Protein AF-A0AAW0H186-F1 (afdb_monomer)

Structure (mmCIF, N/CA/C/O backbone):
data_AF-A0AAW0H186-F1
#
_entry.id   AF-A0AAW0H186-F1
#
loop_
_atom_site.group_PDB
_atom_site.id
_atom_site.type_symbol
_atom_site.label_atom_id
_atom_site.label_alt_id
_atom_site.label_comp_id
_atom_site.label_asym_id
_atom_site.label_entity_id
_atom_site.label_seq_id
_atom_site.pdbx_PDB_ins_code
_atom_site.Cartn_x
_atom_site.Cartn_y
_atom_site.Cartn_z
_atom_site.occupancy
_atom_site.B_iso_or_equiv
_atom_site.auth_seq_id
_atom_site.auth_comp_id
_atom_site.auth_asym_id
_atom_site.auth_atom_id
_atom_site.pdbx_PDB_model_num
ATOM 1 N N . MET A 1 1 ? -5.594 -0.124 5.834 1.00 89.75 1 MET A N 1
ATOM 2 C CA . MET A 1 1 ? -4.448 0.801 5.864 1.00 89.75 1 MET A CA 1
ATOM 3 C C . MET A 1 1 ? -4.309 1.462 4.502 1.00 89.75 1 MET A C 1
ATOM 5 O O . MET A 1 1 ? -4.526 0.797 3.496 1.00 89.75 1 MET 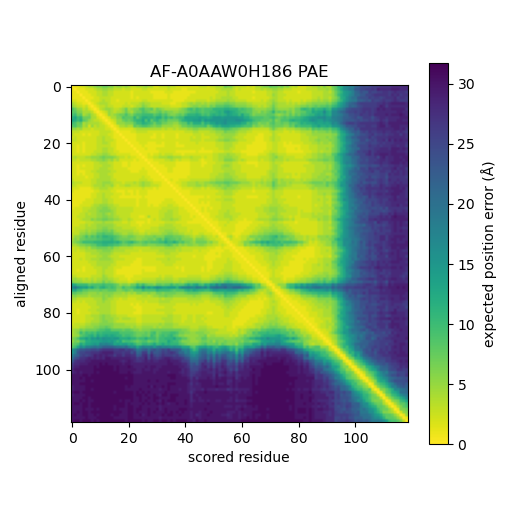A O 1
ATOM 9 N N . MET A 1 2 ? -4.008 2.760 4.478 1.00 95.12 2 MET A N 1
ATOM 10 C CA . MET A 1 2 ? -3.740 3.508 3.247 1.00 95.12 2 MET A CA 1
ATOM 11 C C . MET A 1 2 ? -2.305 4.019 3.293 1.00 95.12 2 MET A C 1
ATOM 13 O O . MET A 1 2 ? -1.923 4.660 4.271 1.00 95.12 2 MET A O 1
ATOM 17 N N . VAL A 1 3 ? -1.531 3.723 2.253 1.00 96.56 3 VAL A N 1
ATOM 18 C CA . VAL A 1 3 ? -0.146 4.176 2.096 1.00 96.56 3 VAL A CA 1
ATOM 19 C C . VAL A 1 3 ? -0.020 4.839 0.734 1.00 96.56 3 VAL A C 1
ATOM 21 O O . VAL A 1 3 ? -0.458 4.277 -0.269 1.00 96.56 3 VAL A O 1
ATOM 24 N N . TYR A 1 4 ? 0.578 6.026 0.713 1.00 96.81 4 TYR A N 1
ATOM 25 C CA . TYR A 1 4 ? 0.856 6.781 -0.501 1.00 96.81 4 TYR A CA 1
ATOM 26 C C . TYR A 1 4 ? 2.363 6.890 -0.669 1.00 96.81 4 TYR A C 1
ATOM 28 O O . TYR A 1 4 ? 3.057 7.337 0.245 1.00 96.81 4 TYR A O 1
ATOM 36 N N . VAL A 1 5 ? 2.866 6.475 -1.827 1.00 96.44 5 VAL A N 1
ATOM 37 C CA . VAL A 1 5 ? 4.297 6.508 -2.136 1.00 96.44 5 VAL A CA 1
ATOM 38 C C . VAL A 1 5 ? 4.531 7.438 -3.316 1.00 96.44 5 VAL A C 1
ATOM 40 O O . VAL A 1 5 ? 3.892 7.299 -4.357 1.00 96.44 5 VAL A O 1
ATOM 43 N N . SER A 1 6 ? 5.451 8.388 -3.156 1.00 95.25 6 SER A N 1
ATOM 44 C CA . SER A 1 6 ? 5.953 9.188 -4.274 1.00 95.25 6 SER A CA 1
ATOM 45 C C . SER A 1 6 ? 6.961 8.357 -5.072 1.00 95.25 6 SER A C 1
ATOM 47 O O . SER A 1 6 ? 7.852 7.765 -4.464 1.00 95.25 6 SER A O 1
ATOM 49 N N . PRO A 1 7 ? 6.881 8.327 -6.413 1.00 92.81 7 PRO A N 1
ATOM 50 C CA . PRO A 1 7 ? 7.787 7.541 -7.238 1.00 92.81 7 PRO A CA 1
ATOM 51 C C . PRO A 1 7 ? 9.183 8.160 -7.358 1.00 92.81 7 PRO A C 1
ATOM 53 O O . PRO A 1 7 ? 10.005 7.628 -8.089 1.00 92.81 7 PRO A O 1
ATOM 56 N N . ASN A 1 8 ? 9.472 9.292 -6.713 1.00 89.88 8 ASN A N 1
ATOM 57 C CA . ASN A 1 8 ? 10.748 9.979 -6.882 1.00 89.88 8 ASN A CA 1
ATOM 58 C C . ASN A 1 8 ? 11.907 9.194 -6.242 1.00 89.88 8 ASN A C 1
ATOM 60 O O . ASN A 1 8 ? 11.926 8.981 -5.029 1.00 89.88 8 ASN A O 1
ATOM 64 N N . ALA A 1 9 ? 12.891 8.816 -7.053 1.00 84.00 9 ALA A N 1
ATOM 65 C CA . ALA A 1 9 ? 14.125 8.185 -6.610 1.00 84.00 9 ALA A CA 1
ATOM 66 C C . ALA A 1 9 ? 15.235 9.230 -6.426 1.00 84.00 9 ALA A C 1
ATOM 68 O O . ALA A 1 9 ? 15.283 10.252 -7.108 1.00 84.00 9 ALA A O 1
ATOM 69 N N . GLN A 1 10 ? 16.192 8.950 -5.539 1.00 77.44 10 GLN A N 1
ATOM 70 C CA . GLN A 1 10 ? 17.374 9.807 -5.375 1.00 77.44 10 GLN A CA 1
ATOM 71 C C . GLN A 1 10 ? 18.401 9.637 -6.518 1.00 77.44 10 GLN A C 1
ATOM 73 O O . GLN A 1 10 ? 19.333 10.435 -6.638 1.00 77.44 10 GLN A O 1
ATOM 78 N N . ASP A 1 11 ? 18.246 8.613 -7.364 1.00 79.19 11 ASP A N 1
ATOM 79 C CA . ASP A 1 11 ? 19.141 8.344 -8.490 1.00 79.19 11 ASP A CA 1
ATOM 80 C C . ASP A 1 11 ? 18.937 9.348 -9.634 1.00 79.19 11 ASP A C 1
ATOM 82 O O . ASP A 1 11 ? 17.836 9.544 -10.140 1.00 79.19 11 ASP A O 1
ATOM 86 N N . ARG A 1 12 ? 20.033 9.957 -10.097 1.00 74.75 12 ARG A N 1
ATOM 87 C CA . ARG A 1 12 ? 20.019 10.889 -11.234 1.00 74.75 12 ARG A CA 1
ATOM 88 C C . ARG A 1 12 ? 19.827 10.193 -12.582 1.00 74.75 12 ARG A C 1
ATOM 90 O O . ARG A 1 12 ? 19.392 10.846 -13.524 1.00 74.75 12 ARG A O 1
ATOM 97 N N . ASN A 1 13 ? 20.184 8.912 -12.692 1.00 78.62 13 ASN A N 1
ATOM 98 C CA . ASN A 1 13 ? 20.082 8.161 -13.948 1.00 78.62 13 ASN A CA 1
ATOM 99 C C . ASN A 1 13 ? 18.714 7.497 -14.117 1.00 78.62 13 ASN A C 1
ATOM 101 O O . ASN A 1 13 ? 18.231 7.376 -15.240 1.00 78.62 13 ASN A O 1
ATOM 105 N N . ASN A 1 14 ? 18.099 7.075 -13.012 1.00 78.06 14 ASN A N 1
ATOM 106 C CA . ASN A 1 14 ? 16.726 6.597 -12.978 1.00 78.06 14 ASN A CA 1
ATOM 107 C C . ASN A 1 14 ? 15.956 7.319 -11.861 1.00 78.06 14 ASN A C 1
ATOM 109 O O . ASN A 1 14 ? 15.898 6.814 -10.741 1.00 78.06 14 ASN A O 1
ATOM 113 N N . PRO A 1 15 ? 15.371 8.495 -12.143 1.00 84.44 15 PRO A N 1
ATOM 114 C CA . PRO A 1 15 ? 14.724 9.313 -11.120 1.00 84.44 15 PRO A CA 1
ATOM 115 C C . PRO A 1 15 ? 13.370 8.760 -10.659 1.00 84.44 15 PRO A C 1
ATOM 117 O O . PRO A 1 15 ? 12.714 9.395 -9.836 1.00 84.44 15 PRO A O 1
ATOM 120 N N . TYR A 1 16 ? 12.936 7.602 -11.169 1.00 88.75 16 TYR A N 1
ATOM 121 C CA . TYR A 1 16 ? 11.632 7.034 -10.856 1.00 88.75 16 TYR A CA 1
ATOM 122 C C . TYR A 1 16 ? 11.722 5.586 -10.377 1.00 88.75 16 TYR A C 1
ATOM 124 O O . TYR A 1 16 ? 12.369 4.741 -10.995 1.00 88.75 16 TYR A O 1
ATOM 132 N N . ILE A 1 17 ? 11.012 5.317 -9.287 1.00 91.69 17 ILE A N 1
ATOM 133 C CA . ILE A 1 17 ? 10.684 3.984 -8.796 1.00 91.69 17 ILE A CA 1
ATOM 134 C C . ILE A 1 17 ? 9.450 3.504 -9.554 1.00 91.69 17 ILE A C 1
ATOM 136 O O . ILE A 1 17 ? 8.441 4.215 -9.630 1.00 91.69 17 ILE A O 1
ATOM 140 N N . PHE A 1 18 ? 9.508 2.300 -10.107 1.00 92.94 18 PHE A N 1
ATOM 141 C CA . PHE A 1 18 ? 8.354 1.666 -10.731 1.00 92.94 18 PHE A CA 1
ATOM 142 C C . PHE A 1 18 ? 7.445 1.040 -9.669 1.00 92.94 18 PHE A C 1
ATOM 144 O O . PHE A 1 18 ? 7.889 0.613 -8.606 1.00 92.94 18 PHE A O 1
ATOM 151 N N . SER A 1 19 ? 6.142 0.985 -9.940 1.00 95.06 19 SER A N 1
ATOM 152 C CA . SER A 1 19 ? 5.162 0.489 -8.969 1.00 95.06 19 SER A CA 1
ATOM 153 C C . SER A 1 19 ? 5.334 -0.992 -8.618 1.00 95.06 19 SER A C 1
ATOM 155 O O . SER A 1 19 ? 4.971 -1.391 -7.519 1.00 95.06 19 SER A O 1
ATOM 157 N N . ASP A 1 20 ? 5.883 -1.805 -9.520 1.00 94.69 20 ASP A N 1
ATOM 158 C CA . ASP A 1 20 ? 6.179 -3.227 -9.305 1.00 94.69 20 ASP A CA 1
ATOM 159 C C . ASP A 1 20 ? 7.486 -3.471 -8.540 1.00 94.69 20 ASP A C 1
ATOM 161 O O . ASP A 1 20 ? 7.723 -4.583 -8.080 1.00 94.69 20 ASP A O 1
ATOM 165 N N . GLU A 1 21 ? 8.316 -2.440 -8.370 1.00 95.06 21 GLU A N 1
ATOM 166 C CA . GLU A 1 21 ? 9.462 -2.491 -7.457 1.00 95.06 21 GLU A CA 1
ATOM 167 C C . GLU A 1 21 ? 9.019 -2.338 -5.997 1.00 95.06 21 GLU A C 1
ATOM 169 O O . GLU A 1 21 ? 9.842 -2.463 -5.097 1.00 95.06 21 GLU A O 1
ATOM 174 N N . LEU A 1 22 ? 7.737 -2.055 -5.745 1.00 96.44 22 LEU A N 1
ATOM 175 C CA . LEU A 1 22 ? 7.174 -1.833 -4.419 1.00 96.44 22 LEU A CA 1
ATOM 176 C C . LEU A 1 22 ? 6.124 -2.890 -4.088 1.00 96.44 22 LEU A C 1
ATOM 178 O O . LEU A 1 22 ? 5.150 -3.090 -4.815 1.00 96.44 22 LEU A O 1
ATOM 182 N N . ILE A 1 23 ? 6.307 -3.542 -2.945 1.00 97.19 23 ILE A N 1
ATOM 183 C CA . ILE A 1 23 ? 5.450 -4.624 -2.474 1.00 97.19 23 ILE A CA 1
ATOM 184 C C . ILE A 1 23 ? 5.084 -4.361 -1.016 1.00 97.19 23 ILE A C 1
ATOM 186 O O . ILE A 1 23 ? 5.957 -4.267 -0.157 1.00 97.19 23 ILE A O 1
ATOM 190 N N . LEU A 1 24 ? 3.791 -4.289 -0.711 1.00 97.88 24 LEU A N 1
ATOM 191 C CA . LEU A 1 24 ? 3.313 -4.158 0.660 1.00 97.88 24 LEU A CA 1
ATOM 192 C C . LEU A 1 24 ? 3.170 -5.540 1.308 1.00 97.88 24 LEU A C 1
ATOM 194 O O . LEU A 1 24 ? 2.462 -6.408 0.792 1.00 97.88 24 LEU A O 1
ATOM 198 N N . GLY A 1 25 ? 3.808 -5.716 2.462 1.00 96.81 25 GLY A N 1
ATOM 199 C CA . GLY A 1 25 ? 3.689 -6.892 3.316 1.00 96.81 25 GLY A CA 1
ATOM 200 C C . GLY A 1 25 ? 3.856 -8.201 2.542 1.00 96.81 25 GLY A C 1
ATOM 201 O O . GLY A 1 25 ? 4.874 -8.435 1.896 1.00 96.81 25 GLY A O 1
ATOM 202 N N . GLN A 1 26 ? 2.846 -9.065 2.581 1.00 95.56 26 GLN A N 1
ATOM 203 C CA . GLN A 1 26 ? 2.873 -10.411 1.990 1.00 95.56 26 GLN A CA 1
ATOM 204 C C . GLN A 1 26 ? 2.653 -10.450 0.464 1.00 95.56 26 GLN A C 1
ATOM 206 O O . GLN A 1 26 ? 1.950 -11.326 -0.036 1.00 95.56 26 GLN A O 1
ATOM 211 N N . GLY A 1 27 ? 3.247 -9.530 -0.299 1.00 95.56 27 GLY A N 1
ATOM 212 C CA . GLY A 1 27 ? 3.184 -9.586 -1.767 1.00 95.56 27 GLY A CA 1
ATOM 213 C C . GLY A 1 27 ? 2.144 -8.674 -2.417 1.00 95.56 27 GLY A C 1
ATOM 214 O O . GLY A 1 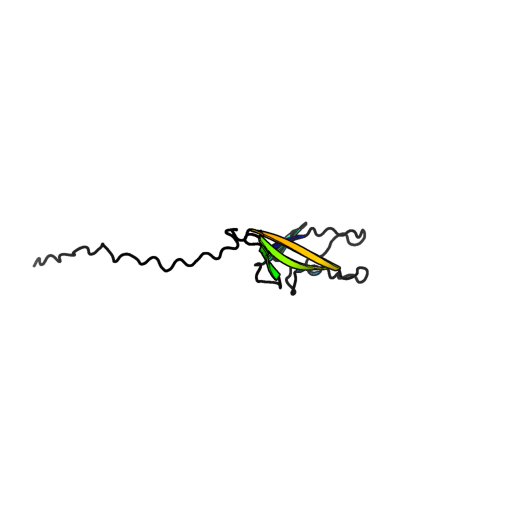27 ? 1.871 -8.829 -3.605 1.00 95.56 27 GLY A O 1
ATOM 215 N N . CYS A 1 28 ? 1.542 -7.741 -1.680 1.00 97.62 28 CYS A N 1
ATOM 216 C CA . CYS A 1 28 ? 0.465 -6.915 -2.215 1.00 97.62 28 CYS A CA 1
ATOM 217 C C . CYS A 1 28 ? 0.993 -5.764 -3.095 1.00 97.62 28 CYS A C 1
ATOM 219 O O . CYS A 1 28 ? 1.764 -4.935 -2.606 1.00 97.62 28 CYS A O 1
ATOM 221 N N . PRO A 1 29 ? 0.564 -5.660 -4.367 1.00 97.62 29 PRO A N 1
ATOM 222 C CA . PRO A 1 29 ? 0.993 -4.592 -5.269 1.00 97.62 29 PRO A CA 1
ATOM 223 C C . PRO A 1 29 ? 0.253 -3.273 -4.996 1.00 97.62 29 PRO A C 1
ATOM 225 O O . PRO A 1 29 ? -0.695 -3.224 -4.207 1.00 97.62 29 PRO A O 1
ATOM 228 N N . ALA A 1 30 ? 0.643 -2.198 -5.683 1.00 97.56 30 ALA A N 1
ATOM 229 C CA . ALA A 1 30 ? -0.113 -0.946 -5.669 1.00 97.56 30 ALA A CA 1
ATOM 230 C C . ALA A 1 30 ? -1.546 -1.168 -6.189 1.00 97.56 30 ALA A C 1
ATOM 232 O O . ALA A 1 30 ? -1.751 -1.808 -7.221 1.00 97.56 30 ALA A O 1
ATOM 233 N N . THR A 1 31 ? -2.544 -0.622 -5.494 1.00 97.75 31 THR A N 1
ATOM 234 C CA . THR A 1 31 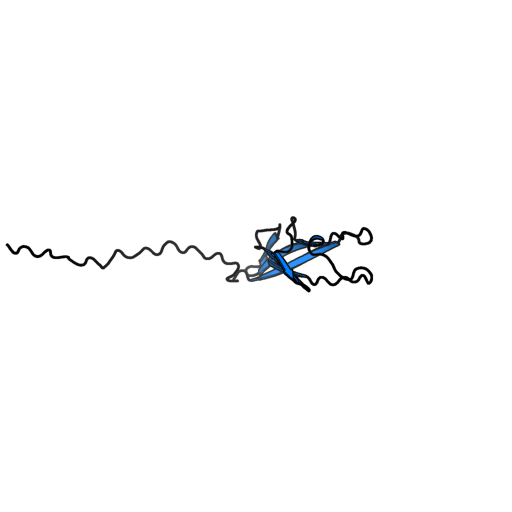? -3.954 -0.718 -5.899 1.00 97.75 31 THR A CA 1
ATOM 235 C C . THR A 1 31 ? -4.326 0.330 -6.938 1.00 97.75 31 THR A C 1
ATOM 237 O O . THR A 1 31 ? -5.199 0.086 -7.772 1.00 97.75 31 THR A O 1
ATOM 240 N N . LYS A 1 32 ? -3.671 1.497 -6.909 1.00 97.75 32 LYS A N 1
ATOM 241 C CA . LYS A 1 32 ? -3.786 2.528 -7.947 1.00 97.75 32 LYS A CA 1
ATOM 242 C C . LYS A 1 32 ? -2.423 3.123 -8.254 1.00 97.75 32 LYS A C 1
ATOM 244 O O . LYS A 1 32 ? -1.603 3.326 -7.363 1.00 97.75 32 LYS A O 1
ATOM 249 N N . ILE A 1 33 ? -2.210 3.417 -9.529 1.00 97.31 33 ILE A N 1
ATOM 250 C CA . ILE A 1 33 ? -0.966 3.973 -10.048 1.00 97.31 33 ILE A CA 1
ATOM 251 C C . ILE A 1 33 ? -1.311 5.298 -10.720 1.00 97.31 33 ILE A C 1
ATOM 253 O O . ILE A 1 33 ? -2.019 5.321 -11.726 1.00 97.31 33 ILE A O 1
ATOM 257 N N . HIS A 1 34 ? -0.810 6.393 -10.158 1.00 95.12 34 HIS A N 1
ATOM 258 C CA . HIS A 1 34 ? -0.882 7.736 -10.728 1.00 95.12 34 HIS A CA 1
ATOM 259 C C . HIS A 1 34 ? 0.513 8.181 -11.171 1.00 95.12 34 HIS A C 1
ATOM 261 O O . HIS A 1 34 ? 1.521 7.621 -10.745 1.00 95.12 34 HIS A O 1
ATOM 267 N N . THR A 1 35 ? 0.590 9.241 -11.977 1.00 90.38 35 THR A N 1
ATOM 268 C CA . THR A 1 35 ? 1.863 9.760 -12.514 1.00 90.38 35 THR A CA 1
ATOM 269 C C . THR A 1 35 ? 2.889 10.112 -11.430 1.00 90.38 35 THR A C 1
ATOM 271 O O . THR A 1 35 ? 4.086 9.959 -11.648 1.00 90.38 35 THR A O 1
ATOM 274 N N . TYR A 1 36 ? 2.436 10.577 -10.262 1.00 92.19 36 TYR A N 1
ATOM 275 C CA . TYR A 1 36 ? 3.305 11.046 -9.173 1.00 92.19 36 TYR A CA 1
ATOM 276 C C . TYR A 1 36 ? 2.991 10.399 -7.823 1.00 92.19 36 TYR A C 1
ATOM 278 O O . TYR A 1 36 ? 3.439 10.888 -6.788 1.00 92.19 36 TYR A O 1
ATOM 286 N N . GLN A 1 37 ? 2.198 9.327 -7.818 1.00 96.06 37 GLN A N 1
ATOM 287 C CA . GLN A 1 37 ? 1.761 8.686 -6.586 1.00 96.06 37 GLN A CA 1
ATOM 288 C C . GLN A 1 37 ? 1.320 7.251 -6.847 1.00 96.06 37 GLN A C 1
ATOM 290 O O . GLN A 1 37 ? 0.559 6.991 -7.777 1.00 96.06 37 GLN A O 1
ATOM 295 N N . TYR A 1 38 ? 1.734 6.336 -5.981 1.00 97.88 38 TYR A N 1
ATOM 296 C CA . TYR A 1 38 ? 1.193 4.985 -5.922 1.00 97.88 38 TYR A CA 1
ATOM 297 C C . TYR A 1 38 ? 0.396 4.816 -4.637 1.00 97.88 38 TYR A C 1
ATOM 299 O O . TYR A 1 38 ? 0.888 5.127 -3.548 1.00 97.88 38 TYR A O 1
ATOM 307 N N . ASP A 1 39 ? -0.824 4.311 -4.776 1.00 97.88 39 ASP A N 1
ATOM 308 C CA . ASP A 1 39 ? -1.726 4.078 -3.658 1.00 97.88 39 ASP A CA 1
ATOM 309 C C . ASP A 1 39 ? -1.694 2.592 -3.310 1.00 97.88 39 ASP A C 1
ATOM 311 O O . ASP A 1 39 ? -1.881 1.735 -4.176 1.00 97.88 39 ASP A O 1
ATOM 315 N N . PHE A 1 40 ? -1.520 2.282 -2.030 1.00 98.00 40 PHE A N 1
ATOM 316 C CA . PHE A 1 40 ? -1.718 0.947 -1.477 1.00 98.00 40 PHE A CA 1
ATOM 317 C C . PHE A 1 40 ? -2.868 1.028 -0.481 1.00 98.00 40 PHE A C 1
ATOM 319 O O . PHE A 1 40 ? -2.724 1.550 0.628 1.00 98.00 40 PHE A O 1
ATOM 326 N N . MET A 1 41 ? -4.035 0.550 -0.906 1.00 96.19 41 MET A N 1
ATOM 327 C CA . MET A 1 41 ? -5.275 0.625 -0.137 1.00 96.19 41 MET A CA 1
ATOM 328 C C . MET A 1 41 ? -5.789 -0.781 0.151 1.00 96.19 41 MET A C 1
ATOM 330 O O . MET A 1 41 ? -6.496 -1.359 -0.670 1.00 96.19 41 MET A O 1
ATOM 334 N N . TYR A 1 42 ? -5.460 -1.313 1.325 1.00 95.19 42 TYR A N 1
ATOM 335 C CA . TYR A 1 42 ? -5.854 -2.667 1.719 1.00 95.19 42 TYR A CA 1
ATOM 336 C C . TYR A 1 42 ? -6.583 -2.676 3.064 1.00 95.19 42 TYR A C 1
ATOM 338 O O . TYR A 1 42 ? -6.282 -1.839 3.926 1.00 95.19 42 TYR A O 1
ATOM 346 N N . PRO A 1 43 ? -7.533 -3.599 3.291 1.00 93.44 43 PRO A N 1
ATOM 347 C CA . PRO A 1 43 ? -8.066 -3.863 4.623 1.00 93.44 43 PRO A CA 1
ATOM 348 C C . PRO A 1 43 ? -6.941 -4.177 5.616 1.00 93.44 43 PRO A C 1
ATOM 350 O O . PRO A 1 43 ? -5.921 -4.750 5.253 1.00 93.44 43 PRO A O 1
ATOM 353 N N . VAL A 1 44 ? -7.105 -3.800 6.886 1.00 92.25 44 VAL A N 1
ATOM 354 C CA . VAL A 1 44 ? -6.090 -4.070 7.931 1.00 92.25 44 VAL A CA 1
ATOM 355 C C . VAL A 1 44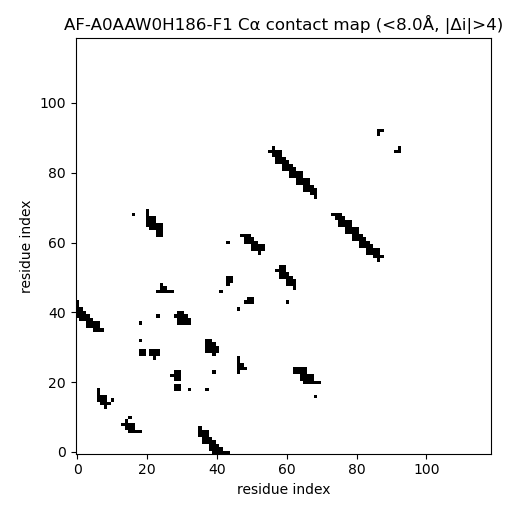 ? -5.970 -5.555 8.303 1.00 92.25 44 VAL A C 1
ATOM 357 O O . VAL A 1 44 ? -5.071 -5.918 9.049 1.00 92.25 44 VAL A O 1
ATOM 360 N N . SER A 1 45 ? -6.878 -6.394 7.801 1.00 91.94 45 SER A N 1
ATOM 361 C CA . SER A 1 45 ? -6.845 -7.856 7.896 1.00 91.94 45 SER A CA 1
ATOM 362 C C . SER A 1 45 ? -5.994 -8.521 6.813 1.00 91.94 45 SER A C 1
ATOM 364 O O . SER A 1 45 ? -5.718 -9.714 6.912 1.00 91.94 45 SER A O 1
ATOM 366 N N . ASP A 1 46 ? -5.599 -7.771 5.784 1.00 94.81 46 ASP A N 1
ATOM 367 C CA . ASP A 1 46 ? -5.038 -8.318 4.552 1.00 94.81 46 ASP A CA 1
ATOM 368 C C . ASP A 1 46 ? -3.544 -7.986 4.441 1.00 94.81 46 ASP A C 1
ATOM 370 O O . ASP A 1 46 ? -2.980 -7.247 5.251 1.00 94.81 46 ASP A O 1
ATOM 374 N N . CYS A 1 47 ? -2.881 -8.540 3.422 1.00 95.38 47 CYS A N 1
ATOM 375 C CA . CYS A 1 47 ? -1.486 -8.239 3.073 1.00 95.38 47 CYS A CA 1
ATOM 376 C C . CYS A 1 47 ? -0.463 -8.479 4.192 1.00 95.38 47 CYS A C 1
ATOM 378 O O . CYS A 1 47 ? 0.648 -7.960 4.132 1.00 95.38 47 CYS A O 1
ATOM 380 N N . GLY A 1 48 ? -0.809 -9.271 5.208 1.00 94.38 48 GLY A N 1
ATOM 381 C CA . GLY A 1 48 ? 0.045 -9.500 6.372 1.00 94.38 48 GLY A CA 1
ATOM 382 C C . GLY A 1 48 ? 0.152 -8.308 7.324 1.00 94.38 48 GLY A C 1
ATOM 383 O O . GLY A 1 48 ? 1.077 -8.284 8.136 1.00 94.38 48 GLY A O 1
ATOM 384 N N . ILE A 1 49 ? -0.776 -7.344 7.255 1.00 96.38 49 ILE A N 1
ATOM 385 C CA . ILE A 1 49 ? -0.848 -6.232 8.207 1.00 96.38 49 ILE A CA 1
ATOM 386 C C . ILE A 1 49 ? -1.191 -6.796 9.589 1.00 96.38 49 ILE A C 1
ATOM 388 O O . ILE A 1 49 ? -2.228 -7.425 9.807 1.00 96.38 49 ILE A O 1
ATOM 392 N N . ARG A 1 50 ? -0.300 -6.578 10.553 1.00 95.81 50 ARG A N 1
ATOM 393 C CA . ARG A 1 50 ? -0.437 -7.085 11.919 1.00 95.81 50 ARG A CA 1
ATOM 394 C C . ARG A 1 50 ? -1.161 -6.054 12.757 1.00 95.81 50 ARG A C 1
ATOM 396 O O . ARG A 1 50 ? -0.785 -4.887 12.778 1.00 95.81 50 ARG A O 1
ATOM 403 N N . THR A 1 51 ? -2.165 -6.502 13.497 1.00 94.38 51 THR A N 1
ATOM 404 C CA . THR A 1 51 ? -2.931 -5.655 14.413 1.00 94.38 51 THR A CA 1
ATOM 405 C C . THR A 1 51 ? -2.622 -6.051 15.852 1.00 94.38 51 THR A C 1
ATOM 407 O O . THR A 1 51 ? -2.727 -7.223 16.210 1.00 94.38 51 THR A O 1
ATOM 410 N N . LYS A 1 52 ? -2.258 -5.084 16.696 1.00 94.00 52 LYS A N 1
ATOM 411 C CA . LYS A 1 52 ? -1.997 -5.274 18.130 1.00 94.00 52 LYS A CA 1
ATOM 412 C C . LYS A 1 52 ? -2.801 -4.255 18.935 1.00 94.00 52 LYS A C 1
ATOM 414 O O . LYS A 1 52 ? -2.838 -3.075 18.604 1.00 94.00 52 LYS A O 1
ATOM 419 N N . VAL A 1 53 ? -3.431 -4.688 20.022 1.00 91.94 53 VAL A N 1
ATOM 420 C CA . VAL A 1 53 ? -4.097 -3.779 20.966 1.00 91.94 53 VAL A CA 1
ATOM 421 C C . VAL A 1 53 ? -3.081 -3.388 22.034 1.00 91.94 53 VAL A C 1
ATOM 423 O O . VAL A 1 53 ? -2.674 -4.235 22.822 1.00 91.94 53 VAL A O 1
ATOM 426 N N . ILE A 1 54 ? -2.649 -2.124 22.044 1.00 93.12 54 ILE A N 1
ATOM 427 C CA . ILE A 1 54 ? -1.595 -1.647 22.960 1.00 93.12 54 ILE A CA 1
ATOM 428 C C . ILE A 1 54 ? -2.157 -0.966 24.212 1.00 93.12 54 ILE A C 1
ATOM 430 O O . ILE A 1 54 ? -1.483 -0.883 25.233 1.00 93.12 54 ILE A O 1
ATOM 434 N N . SER A 1 55 ? -3.396 -0.477 24.151 1.00 90.38 55 SER A N 1
ATOM 435 C CA . SER A 1 55 ? -4.093 0.130 25.285 1.00 90.38 55 SER A CA 1
ATOM 436 C C . SER A 1 55 ? -5.602 -0.098 25.164 1.00 90.38 55 SER A C 1
ATOM 438 O O . SER A 1 55 ? -6.087 -0.596 24.146 1.00 90.38 55 SER A O 1
ATOM 440 N N . LYS A 1 56 ? -6.374 0.300 26.185 1.00 88.06 56 LYS A N 1
ATOM 441 C CA . LYS A 1 56 ? -7.844 0.199 26.168 1.00 88.06 56 LYS A CA 1
ATOM 442 C C . LYS A 1 56 ? -8.468 0.851 24.925 1.00 88.06 56 LYS A C 1
ATOM 444 O O . LYS A 1 56 ? -9.447 0.325 24.396 1.00 88.06 56 LYS A O 1
ATOM 449 N N . ASP A 1 57 ? -7.879 1.956 24.469 1.00 90.06 57 ASP A N 1
ATOM 450 C CA . ASP A 1 57 ? -8.433 2.820 23.427 1.00 90.06 57 ASP A CA 1
ATOM 451 C C . ASP A 1 57 ? -7.535 2.940 22.184 1.00 90.06 57 ASP A C 1
ATOM 453 O O . ASP A 1 57 ? -7.921 3.639 21.247 1.00 90.06 57 ASP A O 1
ATOM 457 N N . THR A 1 58 ? -6.382 2.263 22.129 1.00 93.12 58 THR A N 1
ATOM 458 C CA . THR A 1 58 ? -5.413 2.383 21.026 1.00 93.12 58 THR A CA 1
ATOM 459 C C . THR A 1 58 ? -5.088 1.031 20.403 1.00 93.12 58 THR A C 1
ATOM 461 O O . THR A 1 58 ? -4.711 0.078 21.090 1.00 93.12 58 THR A O 1
ATOM 464 N N . ILE A 1 59 ? -5.192 0.981 19.079 1.00 94.50 59 ILE A N 1
ATOM 465 C CA . ILE A 1 59 ? -4.793 -0.139 18.234 1.00 94.50 59 ILE A CA 1
ATOM 466 C C . ILE A 1 59 ? -3.568 0.291 17.430 1.00 94.50 59 ILE A C 1
ATOM 468 O O . ILE A 1 59 ? -3.520 1.407 16.915 1.00 94.50 59 ILE A O 1
ATOM 472 N N . TYR A 1 60 ? -2.592 -0.600 17.347 1.00 95.44 60 TYR A N 1
ATOM 473 C CA . TYR A 1 60 ? -1.368 -0.465 16.578 1.00 95.44 60 TYR A CA 1
ATOM 474 C C . TYR A 1 60 ? -1.423 -1.410 15.379 1.00 95.44 60 TYR A C 1
ATOM 476 O O . TYR A 1 60 ? -1.692 -2.603 15.536 1.00 95.44 60 TYR A O 1
ATOM 484 N N . PHE A 1 61 ? -1.177 -0.867 14.195 1.00 96.00 61 PHE A N 1
ATOM 485 C CA . PHE A 1 61 ? -1.032 -1.604 12.951 1.00 96.00 61 PHE A CA 1
ATOM 486 C C . PHE A 1 61 ? 0.415 -1.529 12.493 1.00 96.00 61 PHE A C 1
ATOM 488 O O . PHE A 1 61 ? 1.013 -0.454 12.495 1.00 96.00 61 PHE A O 1
ATOM 495 N N . GLU A 1 62 ? 0.943 -2.666 12.069 1.00 96.94 62 GLU A N 1
ATOM 496 C CA . GLU A 1 62 ? 2.330 -2.828 11.655 1.00 96.94 62 GLU A CA 1
ATOM 497 C C . GLU A 1 62 ? 2.392 -3.666 10.386 1.00 96.94 62 GLU A C 1
ATOM 499 O O . GLU A 1 62 ? 1.775 -4.727 10.293 1.00 96.94 62 GLU A O 1
ATOM 504 N N . THR A 1 63 ? 3.145 -3.188 9.409 1.00 97.44 63 THR A N 1
ATOM 505 C CA . THR A 1 63 ? 3.464 -3.915 8.182 1.00 97.44 63 THR A CA 1
ATOM 506 C C . THR A 1 63 ? 4.781 -3.393 7.636 1.00 97.44 63 THR A C 1
ATOM 508 O O . THR A 1 63 ? 5.297 -2.373 8.083 1.00 97.44 63 THR A O 1
ATOM 511 N N . GLU A 1 64 ? 5.322 -4.061 6.634 1.00 98.00 64 GLU A N 1
ATOM 512 C CA . GLU A 1 64 ? 6.513 -3.621 5.928 1.00 98.00 64 GLU A CA 1
ATOM 513 C C . GLU A 1 64 ? 6.184 -3.270 4.470 1.00 98.00 64 GLU A C 1
ATOM 515 O O . GLU A 1 64 ? 5.248 -3.813 3.882 1.00 98.00 64 GLU A O 1
ATOM 520 N N . MET A 1 65 ? 6.948 -2.353 3.882 1.00 97.62 65 MET A N 1
ATOM 521 C CA . MET A 1 65 ? 7.016 -2.125 2.440 1.00 97.62 65 MET A CA 1
ATOM 522 C C . MET A 1 65 ? 8.377 -2.605 1.946 1.00 97.62 65 MET A C 1
ATOM 524 O O . MET A 1 65 ? 9.414 -2.180 2.454 1.00 97.62 65 MET A O 1
ATOM 528 N N . TYR A 1 66 ? 8.375 -3.471 0.946 1.00 97.12 66 TYR A N 1
ATOM 529 C CA . TYR A 1 66 ? 9.574 -3.987 0.312 1.00 97.12 66 TYR A CA 1
ATOM 530 C C . TYR A 1 66 ? 9.825 -3.225 -0.981 1.00 97.12 66 TYR A C 1
ATOM 532 O O . TYR A 1 66 ? 8.977 -3.211 -1.871 1.00 97.12 66 TYR A O 1
ATOM 540 N N . PHE A 1 67 ? 10.997 -2.605 -1.074 1.00 94.69 67 PHE A N 1
ATOM 541 C CA . PHE A 1 67 ? 11.518 -2.047 -2.311 1.00 94.69 67 PHE A CA 1
ATOM 542 C C . PHE A 1 67 ? 12.523 -3.032 -2.910 1.00 94.69 67 PHE A C 1
ATOM 544 O O . PHE A 1 67 ? 13.582 -3.280 -2.328 1.00 94.69 67 PHE A O 1
ATOM 551 N N . VAL A 1 68 ? 12.168 -3.608 -4.056 1.00 93.50 68 VAL A N 1
ATOM 552 C CA . VAL A 1 68 ? 12.965 -4.577 -4.811 1.00 93.50 68 VAL A CA 1
ATOM 553 C C . VAL A 1 68 ? 13.307 -3.946 -6.164 1.00 93.50 68 VAL A C 1
ATOM 555 O O . VAL A 1 68 ? 12.533 -4.070 -7.115 1.00 93.50 68 VAL A O 1
ATOM 558 N N . PRO A 1 69 ? 14.431 -3.218 -6.259 1.00 90.19 69 PRO A N 1
ATOM 559 C CA . PRO A 1 69 ? 14.817 -2.531 -7.482 1.00 90.19 69 PRO A CA 1
ATOM 560 C C . PRO A 1 69 ? 15.092 -3.530 -8.609 1.00 90.19 69 PRO A C 1
ATOM 562 O O . PRO A 1 69 ? 15.789 -4.529 -8.430 1.00 90.19 69 PRO A O 1
ATOM 565 N N . ARG A 1 70 ? 14.623 -3.220 -9.820 1.00 87.19 70 ARG A N 1
ATOM 566 C CA . ARG A 1 70 ? 14.951 -3.984 -11.036 1.00 87.19 70 ARG A CA 1
ATOM 567 C C . ARG A 1 70 ? 16.434 -3.880 -11.385 1.00 87.19 70 ARG A C 1
ATOM 569 O O . ARG A 1 70 ? 16.994 -4.761 -12.035 1.00 87.19 70 ARG A O 1
ATOM 576 N N . ASN A 1 71 ? 17.064 -2.770 -11.003 1.00 77.38 71 ASN A N 1
ATOM 577 C CA . ASN A 1 71 ? 18.475 -2.521 -11.246 1.00 77.38 71 ASN A CA 1
ATOM 578 C C . ASN A 1 71 ? 19.314 -3.035 -10.071 1.00 77.38 71 ASN A C 1
ATOM 580 O O . ASN A 1 71 ? 19.203 -2.526 -8.959 1.00 77.38 71 ASN A O 1
ATOM 584 N N . SER A 1 72 ? 20.235 -3.958 -10.351 1.00 69.19 72 SER A N 1
ATOM 585 C CA . SER A 1 72 ? 21.127 -4.580 -9.363 1.00 69.19 72 SER A CA 1
ATOM 586 C C . SER A 1 72 ? 22.115 -3.619 -8.685 1.00 69.19 72 SER A C 1
ATOM 588 O O . SER A 1 72 ? 22.943 -4.054 -7.892 1.00 69.19 72 SER A O 1
ATOM 590 N N . ARG A 1 73 ? 22.097 -2.326 -9.034 1.00 80.31 73 ARG A N 1
ATOM 591 C CA . ARG A 1 73 ? 22.896 -1.286 -8.368 1.00 80.31 73 ARG A CA 1
ATOM 592 C C . ARG A 1 73 ? 22.366 -0.911 -6.988 1.00 80.31 73 ARG A C 1
ATOM 594 O O . ARG A 1 73 ? 23.140 -0.403 -6.184 1.00 80.31 73 ARG A O 1
ATOM 601 N N . PHE A 1 74 ? 21.074 -1.107 -6.741 1.00 81.50 74 PHE A N 1
ATOM 602 C CA . PHE A 1 74 ? 20.450 -0.801 -5.461 1.00 81.50 74 PHE A CA 1
ATOM 603 C C . PHE A 1 74 ? 20.171 -2.095 -4.705 1.00 81.50 74 PHE A C 1
ATOM 605 O O . PHE A 1 74 ? 19.769 -3.095 -5.296 1.00 81.50 74 PHE A O 1
ATOM 612 N N . GLU A 1 75 ? 20.396 -2.069 -3.396 1.00 88.88 75 GLU A N 1
ATOM 613 C CA . GLU A 1 75 ? 20.023 -3.177 -2.525 1.00 88.88 75 GLU A CA 1
ATOM 614 C C . GLU A 1 75 ? 18.520 -3.156 -2.245 1.00 88.88 75 GLU A C 1
ATOM 616 O O . GLU A 1 75 ? 17.879 -2.097 -2.243 1.00 88.88 75 GLU A O 1
ATOM 621 N N . ASN A 1 76 ? 17.968 -4.339 -1.975 1.00 93.00 76 ASN A N 1
ATOM 622 C CA . ASN A 1 76 ? 16.594 -4.468 -1.516 1.00 93.00 76 ASN A CA 1
ATOM 623 C C . ASN A 1 76 ? 16.441 -3.759 -0.169 1.00 93.00 76 ASN A C 1
ATOM 625 O O . ASN A 1 76 ? 17.239 -3.968 0.745 1.00 93.00 76 ASN A O 1
ATOM 629 N N . GLN A 1 77 ? 15.386 -2.966 -0.029 1.00 93.38 77 GLN A N 1
ATOM 630 C CA . GLN A 1 77 ? 15.102 -2.241 1.204 1.00 93.38 77 GLN A CA 1
ATOM 631 C C . GLN A 1 77 ? 13.780 -2.702 1.802 1.00 93.38 77 GLN A C 1
ATOM 633 O O . GLN A 1 77 ? 12.817 -2.986 1.093 1.00 93.38 77 GLN A O 1
ATOM 638 N N . THR A 1 78 ? 13.744 -2.762 3.130 1.00 96.88 78 THR A N 1
ATOM 639 C CA . THR A 1 78 ? 12.523 -2.998 3.903 1.00 96.88 78 THR A CA 1
ATOM 640 C C . THR A 1 78 ? 12.226 -1.739 4.698 1.00 96.88 78 THR A C 1
ATOM 642 O O . THR A 1 78 ? 13.052 -1.299 5.495 1.00 96.88 78 THR A O 1
ATOM 645 N N . ILE A 1 79 ? 11.058 -1.153 4.469 1.00 96.44 79 ILE A N 1
ATOM 646 C CA . ILE A 1 79 ? 10.613 0.083 5.105 1.00 96.44 79 ILE A CA 1
ATOM 647 C C . ILE A 1 79 ? 9.495 -0.294 6.084 1.00 96.44 79 ILE A C 1
ATOM 649 O O . ILE A 1 79 ? 8.424 -0.710 5.635 1.00 96.44 79 ILE A O 1
ATOM 653 N N . PRO A 1 80 ? 9.714 -0.196 7.407 1.00 97.50 80 PRO A N 1
ATOM 654 C CA . PRO A 1 80 ? 8.667 -0.476 8.379 1.00 97.50 80 PRO A CA 1
ATOM 655 C C . PRO A 1 80 ? 7.591 0.610 8.312 1.00 97.50 80 PRO A C 1
ATOM 657 O O . PRO A 1 80 ? 7.891 1.802 8.227 1.00 97.50 80 PRO A O 1
ATOM 660 N N . LEU A 1 81 ? 6.331 0.189 8.348 1.00 97.19 81 LEU A N 1
ATOM 661 C CA . LEU A 1 81 ? 5.169 1.061 8.343 1.00 97.19 81 LEU A CA 1
ATOM 662 C C . LEU A 1 81 ? 4.333 0.808 9.592 1.00 97.19 81 LEU A C 1
ATOM 664 O O . LEU A 1 81 ? 3.889 -0.309 9.860 1.00 97.19 81 LEU A O 1
ATOM 668 N N . GLU A 1 82 ? 4.069 1.888 10.313 1.00 95.69 82 GLU A N 1
ATOM 669 C CA . GLU A 1 82 ? 3.343 1.868 11.573 1.00 95.69 82 GLU A CA 1
ATOM 670 C C . GLU A 1 82 ? 2.150 2.817 11.514 1.00 95.69 82 GLU A C 1
ATOM 672 O O . GLU A 1 82 ? 2.224 3.916 10.959 1.00 95.69 82 GLU A O 1
ATOM 677 N N . CYS A 1 83 ? 1.032 2.409 12.106 1.00 93.88 83 CYS A N 1
ATOM 678 C CA . CYS A 1 83 ? -0.143 3.254 12.235 1.00 93.88 83 CYS A CA 1
ATOM 679 C C . CYS A 1 83 ? -0.825 3.022 13.581 1.00 93.88 83 CYS A C 1
ATOM 681 O O . CYS A 1 83 ? -0.985 1.890 14.030 1.00 93.88 83 CYS A O 1
ATOM 683 N N . TYR A 1 84 ? -1.275 4.104 14.206 1.00 93.44 84 TYR A N 1
ATOM 684 C CA . TYR A 1 84 ? -2.016 4.062 15.458 1.00 93.44 84 TYR A CA 1
ATOM 685 C C . TYR A 1 84 ? -3.417 4.599 15.211 1.00 93.44 84 TYR A C 1
ATOM 687 O O . TYR A 1 84 ? -3.593 5.663 14.616 1.00 93.44 84 TYR A O 1
ATOM 695 N N . ALA A 1 85 ? -4.421 3.877 15.690 1.00 92.94 85 ALA A N 1
ATOM 696 C CA . ALA A 1 85 ? -5.809 4.289 15.580 1.00 92.94 85 ALA A CA 1
ATOM 697 C C . ALA A 1 85 ? -6.528 4.131 16.915 1.00 92.94 85 ALA A C 1
ATOM 699 O O . ALA A 1 85 ? -6.162 3.305 17.755 1.00 92.94 85 ALA A O 1
ATOM 700 N N . SER A 1 86 ? -7.596 4.905 17.104 1.00 91.69 86 SER A N 1
ATOM 701 C CA . SER A 1 86 ? -8.473 4.684 18.246 1.00 91.69 86 SER A CA 1
ATOM 702 C C . SER A 1 86 ? -9.310 3.427 18.036 1.00 91.69 86 SER A C 1
ATOM 704 O O . SER A 1 86 ? -9.934 3.261 16.989 1.00 91.69 86 SER A O 1
ATOM 706 N N . ARG A 1 87 ? -9.421 2.591 19.070 1.00 86.50 87 ARG A N 1
ATOM 707 C CA . ARG A 1 87 ? -10.344 1.447 19.091 1.00 86.50 87 ARG A CA 1
ATOM 708 C C . ARG A 1 87 ? -11.811 1.864 18.933 1.00 86.50 87 ARG A C 1
ATOM 710 O O . ARG A 1 87 ? -12.624 1.060 18.502 1.00 86.50 87 ARG A O 1
ATOM 717 N N . LYS A 1 88 ? -12.144 3.117 19.260 1.00 87.31 88 LYS A N 1
ATOM 718 C CA . LYS A 1 88 ? -13.489 3.695 19.103 1.00 87.31 88 LYS A CA 1
ATOM 719 C C . LYS A 1 88 ? -13.762 4.209 17.683 1.00 87.31 88 LYS A C 1
ATOM 721 O O . LYS A 1 88 ? -14.816 4.787 17.442 1.00 87.31 88 LYS A O 1
ATOM 726 N N . SER A 1 89 ? -12.807 4.069 16.761 1.00 83.38 89 SER A N 1
ATOM 727 C CA . SER A 1 89 ? -12.970 4.510 15.377 1.00 83.38 89 SER A CA 1
ATOM 728 C C . SER A 1 89 ? -14.102 3.744 14.699 1.00 83.38 89 SER A C 1
ATOM 730 O O . SER A 1 89 ? -14.060 2.520 14.642 1.00 83.38 89 SER A O 1
ATOM 732 N N . VAL A 1 90 ? -15.056 4.468 14.108 1.00 81.12 90 VAL A N 1
ATOM 733 C CA . VAL A 1 90 ? -16.188 3.905 13.342 1.00 81.12 90 VAL A CA 1
ATOM 734 C C . VAL A 1 90 ? -15.717 3.005 12.192 1.00 81.12 90 VAL A C 1
ATOM 736 O O . VAL A 1 90 ? -16.423 2.092 11.790 1.00 81.12 90 VAL A O 1
ATOM 739 N N . TRP A 1 91 ? -14.496 3.218 11.699 1.00 73.56 91 TRP A N 1
ATOM 740 C CA . TRP A 1 91 ? -13.878 2.403 10.651 1.00 73.56 91 TRP A CA 1
ATOM 741 C C . TRP A 1 91 ? -13.350 1.046 11.141 1.00 73.56 91 TRP A C 1
ATOM 743 O O . TRP A 1 91 ? -13.007 0.200 10.321 1.00 73.56 91 TRP A O 1
ATOM 753 N N . LEU A 1 92 ? -13.220 0.862 12.459 1.00 73.31 92 LEU A N 1
ATOM 754 C CA . LEU A 1 92 ? -12.696 -0.353 13.097 1.00 73.31 92 LEU A CA 1
ATOM 755 C C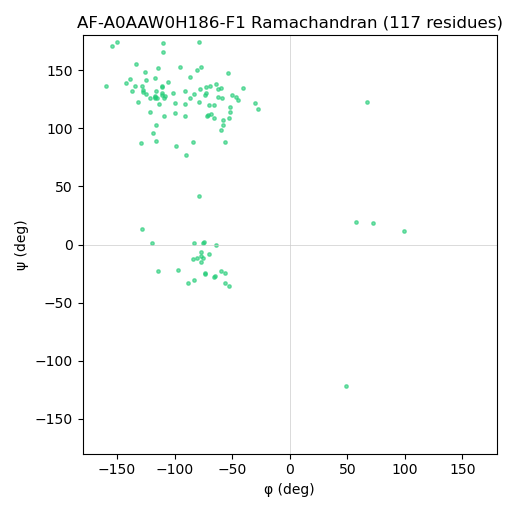 . LEU A 1 92 ? -13.751 -1.081 13.930 1.00 73.31 92 LEU A C 1
ATOM 757 O O . LEU A 1 92 ? -13.614 -2.279 14.176 1.00 73.31 92 LEU A O 1
ATOM 761 N N . THR A 1 93 ? -14.797 -0.384 14.369 1.00 64.56 93 THR A N 1
ATOM 762 C CA . THR A 1 93 ? -15.979 -1.032 14.924 1.00 64.56 93 THR A CA 1
ATOM 763 C C . THR A 1 93 ? -16.677 -1.756 13.780 1.00 64.56 93 THR A C 1
ATOM 765 O O . THR A 1 93 ? -17.198 -1.112 12.871 1.00 64.56 93 THR A O 1
ATOM 768 N N . ALA A 1 94 ? -16.683 -3.093 13.800 1.00 57.47 94 ALA A N 1
ATOM 769 C CA . ALA A 1 94 ? -17.632 -3.837 12.982 1.00 57.47 94 ALA A CA 1
ATOM 770 C C . ALA A 1 94 ? -19.010 -3.233 13.262 1.00 57.47 94 ALA A C 1
ATOM 772 O O . ALA A 1 94 ? -19.353 -3.055 14.436 1.00 57.47 94 ALA A O 1
ATOM 773 N N . ALA A 1 95 ? -19.760 -2.867 12.217 1.00 49.78 95 ALA A N 1
ATOM 774 C CA . ALA A 1 95 ? -21.179 -2.617 12.390 1.00 49.78 95 ALA A CA 1
ATOM 775 C C . ALA A 1 95 ? -21.701 -3.875 13.075 1.00 49.78 95 ALA A C 1
ATOM 777 O O . ALA A 1 95 ? -21.660 -4.957 12.487 1.00 49.78 95 ALA A O 1
ATOM 778 N N . SER A 1 96 ? -22.052 -3.766 14.356 1.00 44.06 96 SER A N 1
ATOM 779 C CA . SER A 1 96 ? -22.821 -4.809 14.994 1.00 44.06 96 SER A CA 1
ATOM 780 C C . SER A 1 96 ? -23.993 -5.008 14.055 1.00 44.06 96 SER A C 1
ATOM 782 O O . SER A 1 96 ? -24.727 -4.061 13.769 1.00 44.06 96 SER A O 1
ATOM 784 N N . THR A 1 97 ? -24.123 -6.204 13.494 1.00 49.06 97 THR A N 1
ATOM 785 C CA . THR A 1 97 ? -25.439 -6.700 13.138 1.00 49.06 97 THR A CA 1
ATOM 786 C C . THR A 1 97 ? -26.213 -6.647 14.446 1.00 49.06 97 THR A C 1
ATOM 788 O O . THR A 1 97 ? -26.131 -7.573 15.252 1.00 49.06 97 THR A O 1
ATOM 791 N N . ASP A 1 98 ? -26.825 -5.489 14.713 1.00 46.34 98 ASP A N 1
ATOM 792 C CA . ASP A 1 98 ? -27.984 -5.400 15.577 1.00 46.34 98 ASP A CA 1
ATOM 793 C C . ASP A 1 98 ? -28.863 -6.552 15.121 1.00 46.34 98 ASP A C 1
ATOM 795 O O . ASP A 1 98 ? -29.107 -6.712 13.918 1.00 46.34 98 ASP A O 1
ATOM 799 N N . GLU A 1 99 ? -29.211 -7.416 16.068 1.00 53.38 99 GLU A N 1
ATOM 800 C CA . GLU A 1 99 ? -30.192 -8.459 15.835 1.00 53.38 99 GLU A CA 1
ATOM 801 C C . GLU A 1 99 ? -31.341 -7.882 15.011 1.00 53.38 99 GLU A C 1
ATOM 803 O O . GLU A 1 99 ? -31.785 -6.762 15.287 1.00 53.38 99 GLU A O 1
ATOM 808 N N . ASP A 1 100 ? -31.766 -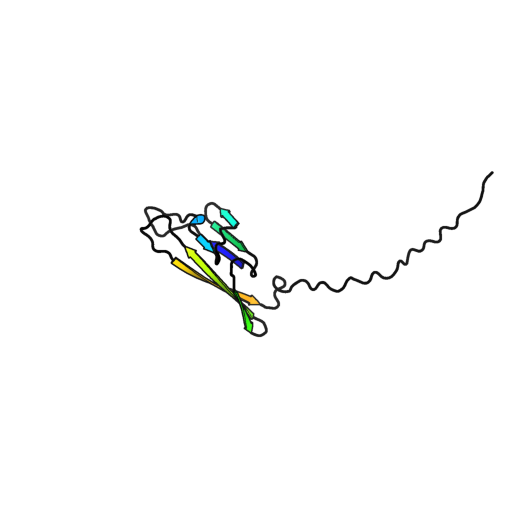8.629 13.987 1.00 44.03 100 ASP A N 1
ATOM 809 C CA . ASP A 1 100 ? -32.877 -8.283 13.104 1.00 44.03 100 ASP A CA 1
ATOM 810 C C . ASP A 1 100 ? -33.926 -7.450 13.854 1.00 44.03 100 ASP A C 1
ATOM 812 O O . ASP A 1 100 ? -34.466 -7.928 14.862 1.00 44.03 100 ASP A O 1
ATOM 816 N N . PRO A 1 101 ? -34.251 -6.220 13.407 1.00 47.19 101 PRO A N 1
ATOM 817 C CA . PRO A 1 101 ? -35.351 -5.481 13.990 1.00 47.19 101 PRO A CA 1
ATOM 818 C C . PRO A 1 101 ? -36.589 -6.353 13.829 1.00 47.19 101 PRO A C 1
ATOM 820 O O . PRO A 1 101 ? -37.081 -6.560 12.719 1.00 47.19 101 PRO A O 1
ATOM 823 N N . LYS A 1 102 ? -37.058 -6.924 14.940 1.00 49.16 102 LYS A N 1
ATOM 824 C CA . LYS A 1 102 ? -38.247 -7.764 14.984 1.00 49.16 102 LYS A CA 1
ATOM 825 C C . LYS A 1 102 ? -39.400 -6.901 14.491 1.00 49.16 102 LYS A C 1
ATOM 827 O O . LYS A 1 102 ? -39.908 -6.065 15.234 1.00 49.16 102 LYS A O 1
ATOM 832 N N . VAL A 1 103 ? -39.741 -7.057 13.212 1.00 52.84 103 VAL A N 1
ATOM 833 C CA . VAL A 1 103 ? -40.812 -6.323 12.543 1.00 52.84 103 VAL A CA 1
ATOM 834 C C . VAL A 1 103 ? -42.057 -6.493 13.413 1.00 52.84 103 VAL A C 1
ATOM 836 O O . VAL A 1 103 ? -42.504 -7.633 13.582 1.00 52.84 103 VAL A O 1
ATOM 839 N N . PRO A 1 104 ? -42.602 -5.428 14.032 1.00 48.41 104 PRO A N 1
ATOM 840 C CA . PRO A 1 104 ? -43.862 -5.560 14.738 1.00 48.41 104 PRO A CA 1
ATOM 841 C C . PRO A 1 104 ? -44.890 -6.045 13.720 1.00 48.41 104 PRO A C 1
ATOM 843 O O . PRO A 1 104 ? -45.006 -5.488 12.626 1.00 48.41 104 PRO A O 1
ATOM 846 N N . ALA A 1 105 ? -45.559 -7.147 14.061 1.00 48.28 105 ALA A N 1
ATOM 847 C CA . ALA A 1 105 ? -46.538 -7.792 13.205 1.00 48.28 105 ALA A CA 1
ATOM 848 C C . ALA A 1 105 ? -47.502 -6.743 12.632 1.00 48.28 105 ALA A C 1
ATOM 850 O O . ALA A 1 105 ? -48.056 -5.929 13.369 1.00 48.28 105 ALA A O 1
ATOM 851 N N . SER A 1 106 ? -47.627 -6.770 11.305 1.00 54.06 106 SER A N 1
ATOM 852 C CA . SER A 1 106 ? -48.486 -5.929 10.474 1.00 54.06 106 SER A CA 1
ATOM 853 C C . SER A 1 106 ? -49.751 -5.431 11.187 1.00 54.06 106 SER A C 1
ATOM 855 O O . SER A 1 106 ? -50.638 -6.216 11.518 1.00 54.06 106 SER A O 1
ATOM 857 N N . ILE A 1 107 ? -49.854 -4.108 11.346 1.00 50.72 107 ILE A N 1
ATOM 858 C CA . ILE A 1 107 ? -51.095 -3.407 11.723 1.00 50.72 107 ILE A CA 1
ATOM 859 C C . ILE A 1 107 ? -52.048 -3.289 10.515 1.00 50.72 107 ILE A C 1
ATOM 861 O O . ILE A 1 107 ? -53.222 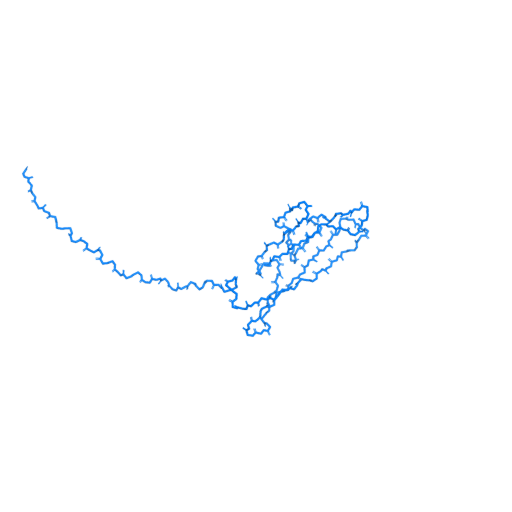-2.969 10.671 1.00 50.72 107 ILE A O 1
ATOM 865 N N . PHE A 1 108 ? -51.595 -3.617 9.302 1.00 49.31 108 PHE A N 1
ATOM 866 C CA . PHE A 1 108 ? -52.455 -3.656 8.123 1.00 49.31 108 PHE A CA 1
ATOM 867 C C . PHE A 1 108 ? -53.062 -5.048 7.950 1.00 49.31 108 PHE A C 1
ATOM 869 O O . PHE A 1 108 ? -52.654 -5.837 7.098 1.00 49.31 108 PHE A O 1
ATOM 876 N N . ARG A 1 109 ? -54.076 -5.339 8.768 1.00 48.62 109 ARG A N 1
ATOM 877 C CA . ARG A 1 109 ? -55.189 -6.184 8.337 1.00 48.62 109 ARG A CA 1
ATOM 878 C C . ARG A 1 109 ? -56.308 -5.230 7.946 1.00 48.62 109 ARG A C 1
ATOM 880 O O . ARG A 1 109 ? -57.124 -4.850 8.772 1.00 48.62 109 ARG A O 1
ATOM 887 N N . THR A 1 110 ? -56.272 -4.751 6.710 1.00 46.97 110 THR A N 1
ATOM 888 C CA . THR A 1 110 ? -57.438 -4.101 6.119 1.00 46.97 110 THR A CA 1
ATOM 889 C C . THR A 1 110 ? -58.465 -5.191 5.857 1.00 46.97 110 THR A C 1
ATOM 891 O O . THR A 1 110 ? -58.245 -6.082 5.035 1.00 46.97 110 THR A O 1
ATOM 894 N N . ASP A 1 111 ? -59.552 -5.140 6.618 1.00 49.00 111 ASP A N 1
ATOM 895 C CA . ASP A 1 111 ? -60.743 -5.952 6.431 1.00 49.00 111 ASP A CA 1
ATOM 896 C C . ASP A 1 111 ? -61.296 -5.690 5.028 1.00 49.00 111 ASP A C 1
ATOM 898 O O . ASP A 1 111 ? -61.873 -4.642 4.742 1.00 49.00 111 ASP A O 1
ATOM 902 N N . PHE A 1 112 ? -61.053 -6.627 4.114 1.00 49.53 112 PHE A N 1
ATOM 903 C CA . PHE A 1 112 ? -61.694 -6.618 2.810 1.00 49.53 112 PHE A CA 1
ATOM 904 C C . PHE A 1 112 ? -63.056 -7.295 2.976 1.00 49.53 112 PHE A C 1
ATOM 906 O O . PHE A 1 112 ? -63.180 -8.514 2.855 1.00 49.53 112 PHE A O 1
ATOM 913 N N . GLU A 1 113 ? -64.073 -6.507 3.323 1.00 53.72 113 GLU A N 1
ATOM 914 C CA . GLU A 1 113 ? -65.463 -6.943 3.220 1.00 53.72 113 GLU A CA 1
ATOM 915 C C . GLU A 1 113 ? -65.792 -7.147 1.736 1.00 53.72 113 GLU A C 1
ATOM 917 O O . GLU A 1 113 ? -65.872 -6.204 0.946 1.00 53.72 113 GLU A O 1
ATOM 922 N N . VAL A 1 114 ? -65.939 -8.412 1.344 1.00 54.38 114 VAL A N 1
ATOM 923 C CA . VAL A 1 114 ? -66.456 -8.789 0.030 1.00 54.38 114 VAL A CA 1
ATOM 924 C C . VAL A 1 114 ? -67.948 -8.468 0.022 1.00 54.38 114 VAL A C 1
ATOM 926 O O . VAL A 1 114 ? -68.736 -9.115 0.708 1.00 54.38 114 VAL A O 1
ATOM 929 N N . THR A 1 115 ? -68.337 -7.457 -0.748 1.00 57.94 115 THR A N 1
ATOM 930 C CA . THR A 1 115 ? -69.744 -7.162 -1.038 1.00 57.94 115 THR A CA 1
ATOM 931 C C . THR A 1 115 ? -70.293 -8.217 -2.006 1.00 57.94 115 THR A C 1
ATOM 933 O O . THR A 1 115 ? -69.646 -8.480 -3.024 1.00 57.94 115 THR A O 1
ATOM 936 N N . PRO A 1 116 ? -71.455 -8.842 -1.732 1.00 53.72 116 PRO A N 1
ATOM 937 C CA . PRO A 1 116 ? -72.063 -9.776 -2.665 1.00 53.72 116 PRO A CA 1
ATOM 938 C C . PRO A 1 116 ? -72.960 -9.053 -3.682 1.00 53.72 116 PRO A C 1
ATOM 940 O O . PRO A 1 116 ? -73.664 -8.107 -3.343 1.00 53.72 116 PRO A O 1
ATOM 943 N N . GLU A 1 117 ? -72.930 -9.598 -4.900 1.00 47.28 117 GLU A N 1
ATOM 944 C CA . GLU A 1 117 ? -73.988 -9.625 -5.921 1.00 47.28 117 GLU A CA 1
ATOM 945 C C . GLU A 1 117 ? -74.444 -8.322 -6.596 1.00 47.28 117 GLU A C 1
ATOM 947 O O . GLU A 1 117 ? -75.047 -7.449 -5.985 1.00 47.28 117 GLU A O 1
ATOM 952 N N . TYR A 1 118 ? -74.332 -8.309 -7.931 1.00 44.69 118 TYR A N 1
ATOM 953 C CA . TYR A 1 118 ? -75.457 -7.943 -8.795 1.00 44.69 118 TYR A CA 1
ATOM 954 C C . TYR A 1 118 ? -75.559 -8.952 -9.953 1.00 44.69 118 TYR A C 1
ATOM 956 O O . TYR A 1 118 ? -74.539 -9.374 -10.497 1.00 44.69 118 TYR A O 1
ATOM 964 N N . LEU A 1 119 ? -76.813 -9.339 -10.211 1.00 44.12 119 LEU A N 1
ATOM 965 C CA . LEU A 1 119 ? -77.373 -10.308 -11.167 1.00 44.12 119 LEU A CA 1
ATOM 966 C C . LEU A 1 119 ? -76.743 -10.357 -12.566 1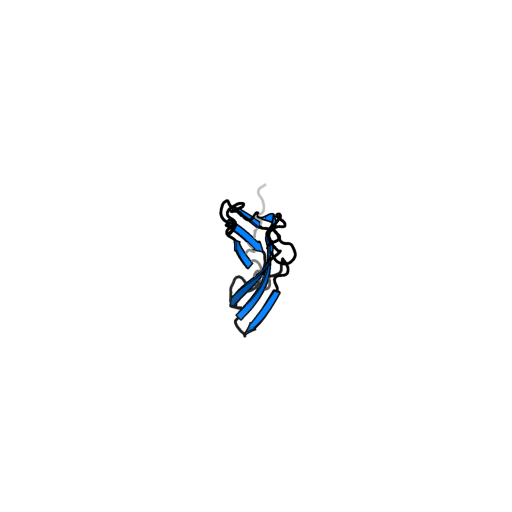.00 44.12 119 LEU A C 1
ATOM 968 O O . LEU A 1 119 ? -76.483 -9.27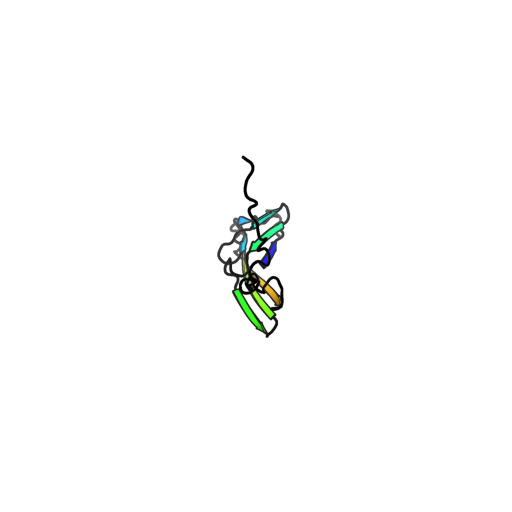5 -13.137 1.00 44.12 119 LEU A O 1
#

Sequence (119 aa):
MMVYVSPNAQDRNNPYIFSDELILGQGCPATKIHTYQYDFMYPVSDCGIRTKVISKDTIYFETEMYFVPRNSRFENQTIPLECYASRKSVWLTAASTDEDPKVPASIFRTDFEVTPEYL

Foldseek 3Di:
DKDKDFQADPDPVDRGQDQCLKAKAQRHTFPDDDPGITIDDDDCVDNNWDWDDPDPFKIKTKIWMWGHDPDPVDDIDIHIDIDMDTCPDPVNPDPPPPPPPPPDPDPPPPPPDDDDDDD

InterPro domains:
  IPR033222 PLAC1 family [PTHR14380] (1-117)

Nearest PDB structures (foldseek):
  5mr2-assembly1_C-2  TM=4.787E-01  e=3.593E-01  Haliotis rufescens
  7zkg-assembly1_A  TM=6.491E-01  e=1.852E+00  Streptomyces griseofuscus
  8y3t-assembly1_B  TM=5.243E-01  e=2.208E+00  Emesvirus zinderi
  7m30-assembly1_D  TM=3.720E-01  e=4.729E+00  Human betaherpesvirus 5
  6yfo-assembly1_AA  TM=2.333E-01  e=2.632E+00  Leviviridae sp.

pLDDT: mean 82.37, std 18.47, range [44.03, 98.0]

Organism: Myodes glareolus (NCBI:txid447135)

Secondary structure (DSSP, 8-state):
-EEEE--B-S-SS--B--GGGEEETTTB--SEEETTEEEEE--TTSTT-EEEE-SSSEEEEEEEEEE--SSTTS--EEEEEEEEEETT-TTTS-------------S------------

Mean predicted aligned error: 12.08 Å

Solvent-accessible surface area (backbone atoms only — not comparable to full-atom values): 7450 Å² total; per-residue (Å²): 78,81,48,80,41,65,35,73,40,94,42,88,90,54,48,60,55,58,65,86,29,36,30,37,46,73,70,36,59,57,71,42,82,53,101,70,36,34,33,35,74,47,62,59,85,40,48,66,35,40,76,44,78,81,50,98,54,34,32,39,37,40,38,39,36,37,37,48,57,91,52,88,89,50,75,72,43,78,45,83,43,78,46,79,45,53,56,81,35,77,92,69,45,74,80,72,79,64,72,76,78,78,72,75,76,75,86,78,73,77,82,78,78,80,81,81,84,83,134

Radius of gyration: 27.13 Å; Cα contacts (8 Å, |Δi|>4): 174; chains: 1; bounding box: 100×22×40 Å